Protein AF-A0ABD1KD56-F1 (afdb_monomer_lite)

pLDDT: mean 83.09, std 18.18, range [27.25, 98.19]

Foldseek 3Di:
DDDDPQFDDDPPDDDDDDPDPWHKWKAKAAPVVVVVCVVPNDDWDCDDQQGTFDKIGSDPVVNQVVQDDPPDPHAIKMWIKTFDQAAEEEDQDSVRVNSHPVVVVVGQKYWYDCDPVVNDHTMIGGHDRVRIDTDDIGHPPVPDDPDDPDD

Sequence (151 aa):
MREPSEGTCPQHGTKAESNEGAYTMYHGTSLSAARQILRFGFRPSKLGKLGKGVYLTCNFRKAAFHADVPNRQGQAVILQLRVRIGKAVKTDQLCHPLRMKWHQAGYDSAWIPANPLTLESEEHCIWDPRRITVLSIMIPPFMQPPTEPDK

Structure (mmCIF, N/CA/C/O backbone):
data_AF-A0ABD1KD56-F1
#
_entry.id   AF-A0ABD1KD56-F1
#
loop_
_atom_site.group_PDB
_atom_site.id
_atom_site.type_symbol
_atom_site.label_atom_id
_atom_site.label_alt_id
_atom_site.label_comp_id
_atom_site.label_asym_id
_atom_site.label_entity_id
_atom_site.label_seq_id
_atom_site.pdbx_PDB_ins_code
_atom_site.Cartn_x
_atom_site.Cartn_y
_atom_site.Cartn_z
_atom_site.occupancy
_atom_site.B_iso_or_equiv
_atom_site.auth_seq_id
_atom_site.auth_comp_id
_atom_site.auth_asym_id
_atom_site.auth_atom_id
_atom_site.pdbx_PDB_model_num
ATOM 1 N N . MET A 1 1 ? 0.565 -11.271 25.892 1.00 34.75 1 MET A N 1
ATOM 2 C CA . MET A 1 1 ? -0.037 -11.102 24.551 1.00 34.75 1 MET A CA 1
ATOM 3 C C . MET A 1 1 ? 1.036 -11.394 23.513 1.00 34.75 1 MET A C 1
ATOM 5 O O . MET A 1 1 ? 2.133 -10.879 23.672 1.00 34.75 1 MET A O 1
ATOM 9 N N . ARG A 1 2 ? 0.792 -12.281 22.540 1.00 27.25 2 ARG A N 1
ATOM 10 C CA . ARG A 1 2 ? 1.758 -12.559 21.462 1.00 27.25 2 ARG A CA 1
ATOM 11 C C . ARG A 1 2 ? 1.483 -11.583 20.319 1.00 27.25 2 ARG A C 1
ATOM 13 O O . ARG A 1 2 ? 0.355 -11.547 19.837 1.00 27.25 2 ARG A O 1
ATOM 20 N N . GLU A 1 3 ? 2.492 -10.804 19.934 1.00 37.81 3 GLU A N 1
ATOM 21 C CA . GLU A 1 3 ? 2.504 -10.057 18.671 1.00 37.81 3 GLU A CA 1
ATOM 22 C C . GLU A 1 3 ? 2.068 -10.998 17.529 1.00 37.81 3 GLU A C 1
ATOM 24 O O . GLU A 1 3 ? 2.482 -12.166 17.530 1.00 37.81 3 GLU A O 1
ATOM 29 N N . PRO A 1 4 ? 1.221 -10.557 16.580 1.00 39.88 4 PRO A N 1
ATOM 30 C CA . PRO A 1 4 ? 0.898 -11.373 15.420 1.00 39.88 4 PRO A CA 1
ATOM 31 C C . PRO A 1 4 ? 2.205 -11.703 14.700 1.00 39.88 4 PRO A C 1
ATOM 33 O O . PRO A 1 4 ? 2.940 -10.799 14.311 1.00 39.88 4 PRO A O 1
ATOM 36 N N . SER A 1 5 ? 2.507 -12.996 14.556 1.00 40.50 5 SER A N 1
ATOM 37 C CA . SER A 1 5 ? 3.707 -13.471 13.868 1.00 40.50 5 SER A CA 1
ATOM 38 C C . SER A 1 5 ? 3.807 -12.796 12.503 1.00 40.50 5 SER A C 1
ATOM 40 O O . SER A 1 5 ? 2.916 -12.966 11.666 1.00 40.50 5 SER A O 1
ATOM 42 N N . GLU A 1 6 ? 4.863 -12.008 12.307 1.00 43.00 6 GLU A N 1
ATOM 43 C CA . GLU A 1 6 ? 5.117 -11.275 11.075 1.00 43.00 6 GLU A CA 1
ATOM 44 C C . GLU A 1 6 ? 5.174 -12.264 9.906 1.00 43.00 6 GLU A C 1
ATOM 46 O O . GLU A 1 6 ? 6.141 -13.004 9.733 1.00 43.00 6 GLU A O 1
ATOM 51 N N . GLY A 1 7 ? 4.117 -12.296 9.090 1.00 46.00 7 GLY A N 1
ATOM 52 C CA . GLY A 1 7 ? 4.220 -12.869 7.754 1.00 46.00 7 GLY A CA 1
ATOM 53 C C . GLY A 1 7 ? 5.334 -12.115 7.038 1.00 46.00 7 GLY A C 1
ATOM 54 O O . GLY A 1 7 ? 5.255 -10.895 6.903 1.00 46.00 7 GLY A O 1
ATOM 55 N N . THR A 1 8 ? 6.401 -12.821 6.669 1.00 54.56 8 THR A N 1
ATOM 56 C CA . THR A 1 8 ? 7.651 -12.221 6.202 1.00 54.56 8 THR A CA 1
ATOM 57 C C . THR A 1 8 ? 7.382 -11.333 4.991 1.00 54.56 8 THR A C 1
ATOM 59 O O . THR A 1 8 ? 6.971 -11.818 3.939 1.00 54.56 8 THR A O 1
ATOM 62 N N . CYS A 1 9 ? 7.597 -10.025 5.139 1.00 57.97 9 CYS A N 1
ATOM 63 C CA . CYS A 1 9 ? 7.600 -9.090 4.018 1.00 57.97 9 CYS A CA 1
ATOM 64 C C . CYS A 1 9 ? 8.621 -9.573 2.985 1.00 57.97 9 CYS A C 1
ATOM 66 O O . CYS A 1 9 ? 9.713 -9.999 3.382 1.00 57.97 9 CYS A O 1
ATOM 68 N N . PRO A 1 10 ? 8.332 -9.526 1.679 1.00 60.84 10 PRO A N 1
ATOM 69 C CA . PRO A 1 10 ? 9.286 -10.046 0.730 1.00 60.84 10 PRO A CA 1
ATOM 70 C C . PRO A 1 10 ? 10.524 -9.153 0.679 1.00 60.84 10 PRO A C 1
ATOM 72 O O . PRO A 1 10 ? 10.510 -8.058 0.114 1.00 60.84 10 PRO A O 1
ATOM 75 N N . GLN A 1 11 ? 11.628 -9.665 1.216 1.00 54.41 11 GLN A N 1
ATOM 76 C CA . GLN A 1 11 ? 12.959 -9.175 0.893 1.00 54.41 11 GLN A CA 1
ATOM 77 C C . GLN A 1 11 ? 13.292 -9.694 -0.509 1.00 54.41 11 GLN A C 1
ATOM 79 O O . GLN A 1 11 ? 13.883 -10.757 -0.677 1.00 54.41 11 GLN A O 1
ATOM 84 N N . HIS A 1 12 ? 12.810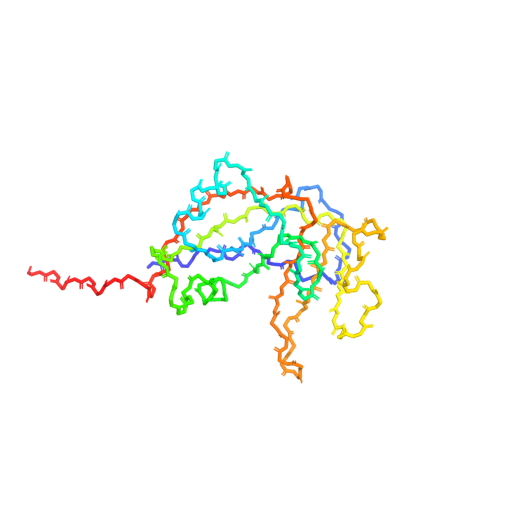 -9.005 -1.545 1.00 50.78 12 HIS A N 1
ATOM 85 C CA . HIS A 1 12 ? 13.035 -9.420 -2.930 1.00 50.78 12 HIS A CA 1
ATOM 86 C C . HIS A 1 12 ? 14.518 -9.280 -3.301 1.00 50.78 12 HIS A C 1
ATOM 88 O O . HIS A 1 12 ? 14.960 -8.217 -3.738 1.00 50.78 12 HIS A O 1
ATOM 94 N N . GLY A 1 13 ? 15.267 -10.370 -3.113 1.00 37.78 13 GLY A N 1
ATOM 95 C CA . GLY A 1 13 ? 16.673 -10.532 -3.494 1.00 37.78 13 GLY A CA 1
ATOM 96 C C . GLY A 1 13 ? 17.055 -11.950 -3.943 1.00 37.78 13 GLY A C 1
ATOM 97 O O . GLY A 1 13 ? 18.151 -12.136 -4.458 1.00 37.78 13 GLY A O 1
ATOM 98 N N . THR A 1 14 ? 16.168 -12.942 -3.835 1.00 32.16 14 THR A N 1
ATOM 99 C CA . THR A 1 14 ? 16.397 -14.308 -4.331 1.00 32.16 14 THR A CA 1
ATOM 100 C C . THR A 1 14 ? 15.186 -14.790 -5.124 1.00 32.16 14 THR A C 1
ATOM 102 O O . THR A 1 14 ? 14.038 -14.650 -4.708 1.00 32.16 14 THR A O 1
ATOM 105 N N . LYS A 1 15 ? 15.450 -15.325 -6.321 1.00 37.72 15 LYS A N 1
ATOM 106 C CA . LYS A 1 15 ? 14.463 -15.991 -7.177 1.00 37.72 15 LYS A CA 1
ATOM 107 C C . LYS A 1 15 ? 13.859 -17.156 -6.382 1.00 37.72 15 LYS A C 1
ATOM 109 O O . LYS A 1 15 ? 14.547 -18.142 -6.143 1.00 37.72 15 LYS A O 1
ATOM 114 N N . ALA A 1 16 ? 12.599 -17.048 -5.989 1.00 34.91 16 ALA A N 1
ATOM 115 C CA . ALA A 1 16 ? 11.819 -18.181 -5.517 1.00 34.91 16 ALA A CA 1
ATOM 116 C C . ALA A 1 16 ? 10.526 -18.216 -6.328 1.00 34.91 16 ALA A C 1
ATOM 118 O O . ALA A 1 16 ? 9.567 -17.498 -6.055 1.00 34.91 16 ALA A O 1
ATOM 119 N N . GLU A 1 17 ? 10.548 -19.025 -7.383 1.00 47.72 17 GLU A N 1
ATOM 120 C CA . GLU A 1 17 ? 9.327 -19.584 -7.935 1.00 47.72 17 GLU A CA 1
ATOM 121 C C . GLU A 1 17 ? 8.800 -20.603 -6.923 1.00 47.72 17 GLU A C 1
ATOM 123 O O . GLU A 1 17 ? 9.366 -21.682 -6.762 1.00 47.72 17 GLU A O 1
ATOM 128 N N . SER A 1 18 ? 7.724 -20.271 -6.222 1.00 40.69 18 SER A N 1
ATOM 129 C CA . SER A 1 18 ? 6.839 -21.283 -5.659 1.00 40.69 18 SER A CA 1
ATOM 130 C C . SER A 1 18 ? 5.410 -20.751 -5.633 1.00 40.69 18 SER A C 1
ATOM 132 O O . SER A 1 18 ? 5.146 -19.574 -5.378 1.00 40.69 18 SER A O 1
ATOM 134 N N . ASN A 1 19 ? 4.484 -21.626 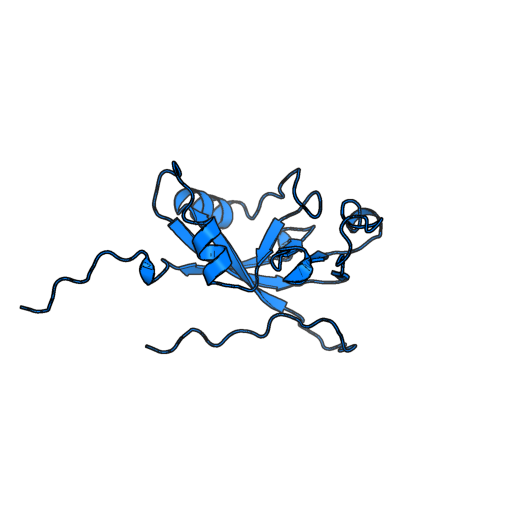-6.013 1.00 49.00 19 ASN A N 1
ATOM 135 C CA . ASN A 1 19 ? 3.056 -21.354 -6.061 1.00 49.00 19 ASN A CA 1
ATOM 136 C C . ASN A 1 19 ? 2.543 -20.813 -4.712 1.00 49.00 19 ASN A C 1
ATOM 138 O O . ASN A 1 19 ? 2.896 -21.333 -3.661 1.00 49.00 19 ASN A O 1
ATOM 142 N N . GLU A 1 20 ? 1.661 -19.808 -4.801 1.00 55.00 20 GLU A N 1
ATOM 143 C CA . GLU A 1 20 ? 0.928 -19.118 -3.717 1.00 55.00 20 GLU A CA 1
ATOM 144 C C . GLU A 1 20 ? 1.634 -17.947 -2.991 1.00 55.00 20 GLU A C 1
ATOM 146 O O . GLU A 1 20 ? 1.371 -17.678 -1.822 1.00 55.00 20 GLU A O 1
ATOM 151 N N . GLY A 1 21 ? 2.448 -17.166 -3.719 1.00 65.12 21 GLY A N 1
ATOM 152 C CA . GLY A 1 21 ? 3.144 -15.943 -3.266 1.00 65.12 21 GLY A CA 1
ATOM 153 C C . GLY A 1 21 ? 2.248 -14.771 -2.826 1.00 65.12 21 GLY A C 1
ATOM 154 O O . GLY A 1 21 ? 2.161 -13.734 -3.499 1.00 65.12 21 GLY A O 1
ATOM 155 N N . ALA A 1 22 ? 1.567 -14.939 -1.694 1.00 81.94 22 ALA A N 1
ATOM 156 C CA . ALA A 1 22 ? 0.782 -13.912 -1.036 1.00 81.94 22 ALA A CA 1
ATOM 157 C C . ALA A 1 22 ? 1.416 -13.489 0.296 1.00 81.94 22 ALA A C 1
ATOM 159 O O . ALA A 1 22 ? 1.788 -14.325 1.112 1.00 81.94 22 ALA A O 1
ATOM 160 N N . TYR A 1 23 ? 1.495 -12.181 0.525 1.00 89.19 23 TYR A N 1
ATOM 161 C CA . TYR A 1 23 ? 2.179 -11.584 1.671 1.00 89.19 23 TYR A CA 1
ATOM 162 C C . TYR A 1 23 ? 1.195 -10.913 2.617 1.00 89.19 23 TYR A C 1
ATOM 164 O O . TYR A 1 23 ? 0.174 -10.376 2.174 1.00 89.19 23 TYR A O 1
ATOM 172 N N . THR A 1 24 ? 1.528 -10.909 3.906 1.00 93.38 24 THR A N 1
ATOM 173 C CA . THR A 1 24 ? 0.816 -10.098 4.892 1.00 93.38 24 THR A CA 1
ATOM 174 C C . THR A 1 24 ? 1.284 -8.653 4.780 1.00 93.38 24 THR A C 1
ATOM 176 O O . THR A 1 24 ? 2.469 -8.367 4.921 1.00 93.38 24 THR A O 1
ATOM 179 N N . MET A 1 25 ? 0.352 -7.739 4.526 1.00 95.62 25 MET A N 1
ATOM 180 C CA . MET A 1 25 ? 0.604 -6.295 4.515 1.00 95.62 25 MET A CA 1
ATOM 181 C C . MET A 1 25 ? -0.504 -5.563 5.270 1.00 95.62 25 MET A C 1
ATOM 183 O O . MET A 1 25 ? -1.536 -6.146 5.612 1.00 95.62 25 MET A O 1
ATOM 187 N N . TYR A 1 26 ? -0.304 -4.270 5.498 1.00 96.19 26 TYR A N 1
ATOM 188 C CA . TYR A 1 26 ? -1.184 -3.434 6.295 1.00 96.19 26 TYR A CA 1
ATOM 189 C C . TYR A 1 26 ? -1.584 -2.155 5.561 1.00 96.19 26 TYR A C 1
ATOM 191 O O . TYR A 1 26 ? -0.810 -1.582 4.789 1.00 96.19 26 TYR A O 1
ATOM 199 N N . HIS A 1 27 ? -2.802 -1.690 5.839 1.00 97.00 27 HIS A N 1
ATOM 200 C CA . HIS A 1 27 ? -3.305 -0.397 5.381 1.00 97.00 27 HIS A CA 1
ATOM 201 C C . HIS A 1 27 ? -4.027 0.322 6.522 1.00 97.00 27 HIS A C 1
ATOM 203 O O . HIS A 1 27 ? -5.045 -0.161 7.020 1.00 97.00 27 HIS A O 1
ATOM 209 N N . GLY A 1 28 ? -3.497 1.470 6.938 1.00 95.38 28 GLY A N 1
ATOM 210 C CA . GLY A 1 28 ? -4.109 2.320 7.957 1.00 95.38 28 GLY A CA 1
ATOM 211 C C . GLY A 1 28 ? -5.170 3.241 7.376 1.00 95.38 28 GLY A C 1
ATOM 212 O O . GLY A 1 28 ? -4.924 3.916 6.378 1.00 95.38 28 GLY A O 1
ATOM 213 N N . THR A 1 29 ? -6.350 3.284 7.990 1.00 95.25 29 THR A N 1
ATOM 214 C CA . THR A 1 29 ? -7.476 4.097 7.512 1.00 95.25 29 THR A CA 1
ATOM 215 C C . THR A 1 29 ? -8.489 4.382 8.632 1.00 95.25 29 THR A C 1
ATOM 217 O O . THR A 1 29 ? -8.259 4.025 9.784 1.00 95.25 29 THR A O 1
ATOM 220 N N . SER A 1 30 ? -9.609 5.046 8.332 1.00 94.38 30 SER A N 1
ATOM 221 C CA . SER A 1 30 ? -10.725 5.188 9.284 1.00 94.38 30 SER A CA 1
ATOM 222 C C . SER A 1 30 ? -11.670 3.986 9.225 1.00 94.38 30 SER A C 1
ATOM 224 O O . SER A 1 30 ? -11.819 3.352 8.180 1.00 94.38 30 SER A O 1
ATOM 226 N N . LEU A 1 31 ? -12.396 3.705 10.308 1.00 93.94 31 LEU A N 1
ATOM 227 C CA . LEU A 1 31 ? -13.386 2.623 10.348 1.00 93.94 31 LEU A CA 1
ATOM 228 C C . LEU A 1 31 ? -14.474 2.777 9.267 1.00 93.94 31 LEU A C 1
ATOM 230 O O . LEU A 1 31 ? -14.917 1.792 8.679 1.00 93.94 31 LEU A O 1
ATOM 234 N N . SER A 1 32 ? -14.881 4.014 8.962 1.00 94.50 32 SER A N 1
ATOM 235 C CA . SER A 1 32 ? -15.815 4.301 7.863 1.00 94.50 32 SER A CA 1
ATOM 236 C C . SER A 1 32 ? -15.239 3.886 6.504 1.00 94.50 32 SER A C 1
ATOM 238 O O . SER A 1 32 ? -15.903 3.196 5.727 1.00 94.50 32 SER A O 1
ATOM 240 N N . ALA A 1 33 ? -13.982 4.241 6.229 1.00 95.25 33 ALA A N 1
ATOM 241 C CA . ALA A 1 33 ? -13.308 3.861 4.993 1.00 95.25 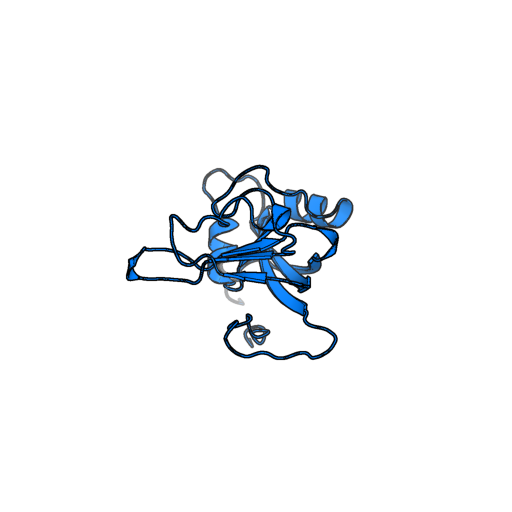33 ALA A CA 1
ATOM 242 C C . ALA A 1 33 ? -13.042 2.347 4.923 1.00 95.25 33 ALA A C 1
ATOM 244 O O . ALA A 1 33 ? -13.256 1.744 3.874 1.00 95.25 33 ALA A O 1
ATOM 245 N N . ALA A 1 34 ? -12.677 1.708 6.038 1.00 96.69 34 ALA A N 1
ATOM 246 C CA . ALA A 1 34 ? -12.541 0.254 6.134 1.00 96.69 34 ALA A CA 1
ATOM 247 C C . ALA A 1 34 ? -13.839 -0.472 5.743 1.00 96.69 34 ALA A C 1
ATOM 249 O O . ALA A 1 34 ? -13.806 -1.413 4.951 1.00 96.69 34 ALA A O 1
ATOM 250 N N . ARG A 1 35 ? -14.998 0.004 6.218 1.00 96.56 35 ARG A N 1
ATOM 251 C CA . ARG A 1 35 ? -16.312 -0.540 5.825 1.00 96.56 35 ARG A CA 1
ATOM 252 C C . ARG A 1 35 ? -16.591 -0.367 4.332 1.00 96.56 35 ARG A C 1
ATOM 254 O O . ARG A 1 35 ? -17.125 -1.278 3.704 1.00 96.56 35 ARG A O 1
ATOM 261 N N . GLN A 1 36 ? -16.211 0.770 3.747 1.00 97.56 36 GLN A N 1
ATOM 262 C CA . GLN A 1 36 ? -16.330 0.977 2.300 1.00 97.56 36 GLN A CA 1
ATOM 263 C C . GLN A 1 36 ? -15.422 0.025 1.512 1.00 97.56 36 GLN A C 1
ATOM 265 O O . GLN A 1 36 ? -15.874 -0.550 0.525 1.00 97.56 36 GLN A O 1
ATOM 270 N N . ILE A 1 37 ? -14.185 -0.192 1.968 1.00 97.94 37 ILE A N 1
ATOM 271 C CA . ILE A 1 37 ? -13.239 -1.133 1.349 1.00 97.94 37 ILE A CA 1
ATOM 272 C C . ILE A 1 37 ? -13.769 -2.568 1.422 1.00 97.94 37 ILE A C 1
ATOM 274 O O . ILE A 1 37 ? -13.697 -3.287 0.431 1.00 97.94 37 ILE A O 1
ATOM 278 N N . LEU A 1 38 ? -14.346 -2.984 2.552 1.00 97.19 38 LEU A N 1
ATOM 279 C CA . LEU A 1 38 ? -14.963 -4.309 2.669 1.00 97.19 38 LEU A CA 1
ATOM 280 C C . LEU A 1 38 ? -16.140 -4.492 1.703 1.00 97.19 38 LEU A C 1
ATOM 282 O O . LEU A 1 38 ? -16.299 -5.565 1.130 1.00 97.19 38 LEU A O 1
ATOM 286 N N . ARG A 1 39 ? -16.959 -3.451 1.512 1.00 97.50 39 ARG A N 1
ATOM 287 C CA . ARG A 1 39 ? -18.164 -3.529 0.674 1.00 97.50 39 ARG A CA 1
ATOM 288 C C . ARG A 1 39 ? -17.873 -3.416 -0.823 1.00 97.50 39 ARG A C 1
ATOM 290 O O . ARG A 1 39 ? -18.551 -4.057 -1.618 1.00 97.50 39 ARG A O 1
ATOM 297 N N . PHE A 1 40 ? -16.918 -2.575 -1.209 1.00 97.50 40 PHE A N 1
ATOM 298 C CA . PHE A 1 40 ? -16.700 -2.185 -2.608 1.00 97.50 40 PHE A CA 1
ATOM 299 C C . PHE A 1 40 ? -15.297 -2.513 -3.131 1.00 97.50 40 PHE A C 1
ATOM 301 O O . PHE A 1 40 ? -15.004 -2.266 -4.300 1.00 97.50 40 PHE A O 1
ATOM 308 N N . GLY A 1 41 ? -14.427 -3.063 -2.284 1.00 97.50 41 GLY A N 1
ATOM 309 C CA . GLY A 1 41 ? -13.013 -3.254 -2.581 1.00 97.50 41 GLY A CA 1
ATOM 310 C C . GLY A 1 41 ? -12.198 -1.964 -2.464 1.00 97.50 41 GLY A C 1
ATOM 311 O O . GLY A 1 41 ? -12.713 -0.861 -2.256 1.00 97.50 41 GLY A O 1
ATOM 312 N N . PHE A 1 42 ? -10.879 -2.099 -2.610 1.00 98.19 42 PHE A N 1
ATOM 313 C CA . PHE A 1 42 ? -9.990 -0.944 -2.671 1.00 98.19 42 PHE A CA 1
ATOM 314 C C . PHE A 1 42 ? -10.205 -0.145 -3.959 1.00 98.19 42 PHE A C 1
ATOM 316 O O . PHE A 1 42 ? -10.330 -0.701 -5.051 1.00 98.19 42 PHE A O 1
ATOM 323 N N . ARG A 1 43 ? -10.154 1.183 -3.839 1.00 96.94 43 ARG A N 1
ATOM 324 C CA . ARG A 1 43 ? -10.108 2.104 -4.980 1.00 96.94 43 ARG A CA 1
ATOM 325 C C . ARG A 1 43 ? -8.671 2.610 -5.132 1.00 96.94 43 ARG A C 1
ATOM 327 O O . ARG A 1 43 ? -8.159 3.192 -4.177 1.00 96.94 43 ARG A O 1
ATOM 334 N N . PRO A 1 44 ? -8.012 2.409 -6.288 1.00 96.00 44 PRO A N 1
ATOM 335 C CA . PRO A 1 44 ? -6.662 2.914 -6.506 1.00 96.00 44 PRO A CA 1
ATOM 336 C C . PRO A 1 44 ? -6.596 4.434 -6.345 1.00 96.00 44 PRO A C 1
ATOM 338 O O . PRO A 1 44 ? -7.423 5.158 -6.911 1.00 96.00 44 PRO A O 1
ATOM 341 N N . SER A 1 45 ? -5.584 4.916 -5.627 1.00 94.75 45 SER A N 1
ATOM 342 C CA . SER A 1 45 ? -5.240 6.336 -5.623 1.00 94.75 45 SER A CA 1
ATOM 343 C C . SER A 1 45 ? -4.816 6.764 -7.026 1.00 94.75 45 SER A C 1
ATOM 345 O O . SER A 1 45 ? -4.167 5.998 -7.735 1.00 94.75 45 SER A O 1
ATOM 347 N N . LYS A 1 46 ? -5.152 7.993 -7.432 1.00 92.81 46 LYS A N 1
ATOM 348 C CA . LYS A 1 46 ? -4.718 8.566 -8.720 1.00 92.81 46 LYS A CA 1
ATOM 349 C C . LYS A 1 46 ? -3.248 9.005 -8.705 1.0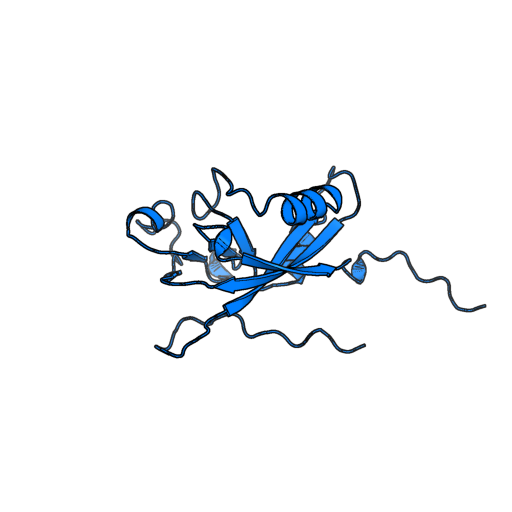0 92.81 46 LYS A C 1
ATOM 351 O O . LYS A 1 46 ? -2.654 9.117 -9.771 1.00 92.81 46 LYS A O 1
ATOM 356 N N . LEU A 1 47 ? -2.698 9.274 -7.519 1.00 89.38 47 LEU A N 1
ATOM 357 C CA . LEU A 1 47 ? -1.366 9.839 -7.292 1.00 89.38 47 LEU A CA 1
ATOM 358 C C . LEU A 1 47 ? -0.669 9.141 -6.114 1.00 89.38 47 LEU A C 1
ATOM 360 O O . LEU A 1 47 ? -1.317 8.493 -5.292 1.00 89.38 47 LEU A O 1
ATOM 364 N N . GLY A 1 48 ? 0.640 9.342 -6.007 1.00 89.62 48 GLY A N 1
ATOM 365 C CA . GLY A 1 48 ? 1.470 8.878 -4.897 1.00 89.62 48 GLY A CA 1
ATOM 366 C C . GLY A 1 48 ? 2.919 8.699 -5.342 1.00 89.62 48 GLY A C 1
ATOM 367 O O . GLY A 1 48 ? 3.240 8.915 -6.511 1.00 89.62 48 GLY A O 1
ATOM 368 N N . LYS A 1 49 ? 3.806 8.285 -4.429 1.00 90.38 49 LYS A N 1
ATOM 369 C CA . LYS A 1 49 ? 5.256 8.149 -4.692 1.00 90.38 49 LYS A CA 1
ATOM 370 C C . LYS A 1 49 ? 5.614 7.155 -5.801 1.00 90.38 49 LYS A C 1
ATOM 372 O O . LYS A 1 49 ? 6.729 7.187 -6.312 1.00 90.38 49 LYS A O 1
ATOM 377 N N . LEU A 1 50 ? 4.671 6.270 -6.105 1.00 93.31 50 LEU A N 1
ATOM 378 C CA . LEU A 1 50 ? 4.752 5.163 -7.055 1.00 93.31 50 LEU A CA 1
ATOM 379 C C . LEU A 1 50 ? 3.662 5.261 -8.140 1.00 93.31 50 LEU A C 1
ATOM 381 O O . LEU A 1 50 ? 3.376 4.290 -8.827 1.00 93.31 50 LEU A O 1
ATOM 385 N N . GLY A 1 51 ? 2.990 6.402 -8.280 1.00 93.69 51 GLY A N 1
ATOM 386 C CA . GLY A 1 51 ? 1.915 6.577 -9.256 1.00 93.69 51 GLY A CA 1
ATOM 387 C C . GLY A 1 51 ? 0.579 5.988 -8.816 1.00 93.69 51 GLY A C 1
ATOM 388 O O . GLY A 1 51 ? 0.228 5.991 -7.641 1.00 93.69 51 GLY A O 1
ATOM 389 N N . LYS A 1 52 ? -0.231 5.564 -9.785 1.00 95.38 52 LYS A N 1
ATOM 390 C CA . LYS A 1 52 ? -1.592 5.087 -9.524 1.00 95.38 52 LYS A CA 1
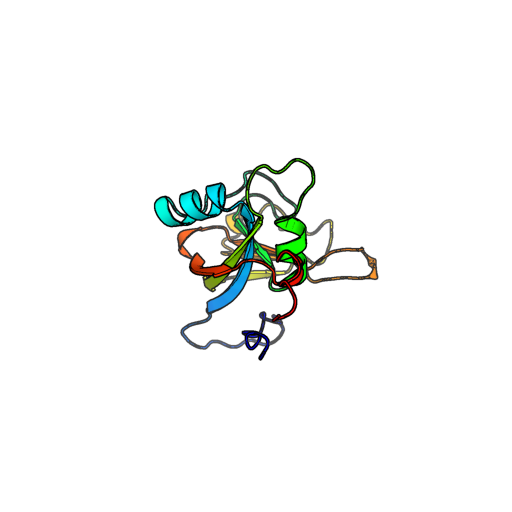ATOM 391 C C . LYS A 1 52 ? -1.567 3.665 -8.958 1.00 95.38 52 LYS A C 1
ATOM 393 O O . LYS A 1 52 ? -0.953 2.782 -9.549 1.00 95.38 52 LYS A O 1
ATOM 398 N N . GLY A 1 53 ? -2.302 3.434 -7.872 1.00 97.25 53 GLY A N 1
ATOM 399 C CA . GLY A 1 53 ? -2.432 2.109 -7.262 1.00 97.25 53 GLY A CA 1
ATOM 400 C C . GLY A 1 53 ? -2.940 2.146 -5.823 1.00 97.25 53 GLY A C 1
ATOM 401 O O . GLY A 1 53 ? -3.370 3.188 -5.319 1.00 97.25 53 GLY A O 1
ATOM 402 N N . VAL A 1 54 ? -2.938 0.984 -5.175 1.00 97.81 54 VAL A N 1
ATOM 403 C CA . VAL A 1 54 ? -3.287 0.822 -3.759 1.00 97.81 54 VAL A CA 1
ATOM 404 C C . VAL A 1 54 ? -2.007 0.741 -2.935 1.00 97.81 54 VAL A C 1
ATOM 406 O O . VAL A 1 54 ? -1.156 -0.106 -3.200 1.00 97.81 54 VAL A O 1
ATOM 409 N N . TYR A 1 55 ? -1.901 1.619 -1.940 1.00 97.00 55 TYR A N 1
ATOM 410 C CA . TYR A 1 55 ? -0.707 1.811 -1.123 1.00 97.00 55 TYR A CA 1
ATOM 411 C C . TYR A 1 55 ? -0.764 1.019 0.175 1.00 97.00 55 TYR A C 1
ATOM 413 O O . TYR A 1 55 ? -1.682 1.207 0.983 1.00 97.00 55 TYR A O 1
ATOM 421 N N . LEU A 1 56 ? 0.227 0.153 0.360 1.00 96.81 56 LEU A N 1
ATOM 422 C CA . LEU A 1 56 ? 0.334 -0.789 1.466 1.00 96.81 56 LEU A CA 1
ATOM 423 C C . LEU A 1 56 ? 1.735 -0.710 2.081 1.00 96.81 56 LEU A C 1
ATOM 425 O O . LEU A 1 56 ? 2.682 -0.253 1.443 1.00 96.81 56 LEU A O 1
ATOM 429 N N . THR A 1 57 ? 1.875 -1.188 3.311 1.00 95.25 57 THR A N 1
ATOM 430 C CA . THR A 1 57 ? 3.177 -1.339 3.972 1.00 95.25 57 THR A CA 1
ATOM 431 C C . THR A 1 57 ? 3.234 -2.667 4.707 1.00 95.25 57 THR A C 1
ATOM 433 O O . THR A 1 57 ? 2.215 -3.159 5.195 1.00 95.25 57 THR A O 1
ATOM 436 N N . CYS A 1 58 ? 4.421 -3.245 4.822 1.00 92.19 58 CYS A N 1
ATOM 437 C CA . CYS A 1 58 ? 4.654 -4.377 5.710 1.00 92.19 58 CYS A CA 1
ATOM 438 C C . CYS A 1 58 ? 4.792 -3.951 7.181 1.00 92.19 58 CYS A C 1
ATOM 440 O O . CYS A 1 58 ? 4.697 -4.783 8.078 1.00 92.19 58 CYS A O 1
ATOM 442 N N . ASN A 1 59 ? 5.006 -2.661 7.453 1.00 91.25 59 ASN A N 1
ATOM 443 C CA . ASN A 1 59 ? 5.230 -2.148 8.797 1.00 91.25 59 ASN A CA 1
ATOM 444 C C . ASN A 1 59 ? 3.904 -1.741 9.464 1.00 91.25 59 ASN A C 1
ATOM 446 O O . ASN A 1 59 ? 3.301 -0.717 9.133 1.00 91.25 59 ASN A O 1
ATOM 450 N N . PHE A 1 60 ? 3.478 -2.519 10.462 1.00 90.50 60 PHE A N 1
ATOM 451 C CA . PHE A 1 60 ? 2.251 -2.261 11.222 1.00 90.50 60 PHE A CA 1
ATOM 452 C C . PHE A 1 60 ? 2.236 -0.872 11.881 1.00 90.50 60 PHE A C 1
ATOM 454 O O . PHE A 1 60 ? 1.228 -0.169 11.823 1.00 90.50 60 PHE A O 1
ATOM 461 N N . ARG A 1 61 ? 3.357 -0.433 12.471 1.00 90.0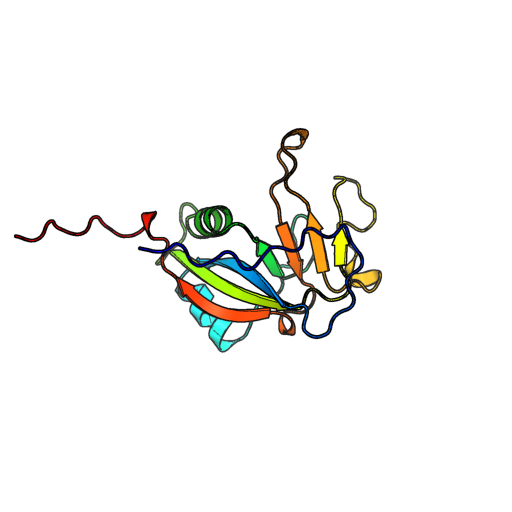0 61 ARG A N 1
ATOM 462 C CA . ARG A 1 61 ? 3.456 0.891 13.113 1.00 90.00 61 ARG A CA 1
ATOM 463 C C . ARG A 1 61 ? 3.329 2.019 12.091 1.00 90.00 61 ARG A C 1
ATOM 465 O O . ARG A 1 61 ? 2.665 3.013 12.370 1.00 90.00 61 ARG A O 1
ATOM 472 N N . LYS A 1 62 ? 3.894 1.848 10.891 1.00 90.44 62 LYS A N 1
ATOM 473 C CA . LYS A 1 62 ? 3.708 2.792 9.778 1.00 90.44 62 LYS A CA 1
ATOM 474 C C . LYS A 1 62 ? 2.241 2.845 9.346 1.00 90.44 62 LYS A C 1
ATOM 476 O O . LYS A 1 62 ? 1.704 3.934 9.159 1.00 90.44 62 LYS A O 1
ATOM 481 N N . ALA A 1 63 ? 1.572 1.696 9.232 1.00 93.62 63 ALA A N 1
ATOM 482 C CA . ALA A 1 63 ? 0.138 1.668 8.954 1.00 93.62 63 ALA A CA 1
ATOM 483 C C . ALA A 1 63 ? -0.660 2.396 10.049 1.00 93.62 63 ALA A C 1
ATOM 485 O O . ALA A 1 63 ? -1.525 3.202 9.723 1.00 93.62 63 ALA A O 1
ATOM 486 N N . ALA A 1 64 ? -0.333 2.196 11.327 1.00 91.69 64 ALA A N 1
ATOM 487 C CA . ALA A 1 64 ? -0.973 2.909 12.431 1.00 91.69 64 ALA A CA 1
ATOM 488 C C . ALA A 1 64 ? -0.795 4.430 12.333 1.00 91.69 64 ALA A C 1
ATOM 490 O O . ALA A 1 64 ? -1.772 5.165 12.431 1.00 91.69 64 ALA A O 1
ATOM 491 N N . PHE A 1 65 ? 0.427 4.893 12.056 1.00 89.88 65 PHE A N 1
ATOM 492 C CA . PHE A 1 65 ? 0.717 6.313 11.848 1.00 89.88 65 PHE A CA 1
ATOM 493 C C . PHE A 1 65 ? -0.114 6.908 10.700 1.00 89.88 65 PHE A C 1
ATOM 495 O O . PHE A 1 65 ? -0.645 8.007 10.809 1.00 89.88 65 PHE A O 1
ATOM 502 N N . HIS A 1 66 ? -0.300 6.164 9.604 1.00 88.12 66 HIS A N 1
ATOM 503 C CA . HIS A 1 66 ? -1.179 6.595 8.514 1.00 88.12 66 HIS A CA 1
ATOM 504 C C . HIS A 1 66 ? -2.670 6.544 8.859 1.00 88.12 66 HIS A C 1
ATOM 506 O O . HIS A 1 66 ? -3.453 7.243 8.210 1.00 88.12 66 HIS A O 1
ATOM 512 N N . ALA A 1 67 ? -3.084 5.713 9.819 1.00 89.31 67 ALA A N 1
ATOM 513 C CA . ALA A 1 67 ? -4.463 5.644 10.292 1.00 89.31 67 ALA A CA 1
ATOM 514 C C . ALA A 1 67 ? -4.819 6.867 11.155 1.00 89.31 67 ALA A C 1
ATOM 516 O O . ALA A 1 67 ? -5.916 7.409 10.995 1.00 89.31 67 ALA A O 1
ATOM 517 N N . ASP A 1 68 ? -3.879 7.329 11.978 1.00 85.00 68 ASP A N 1
ATOM 518 C CA . ASP A 1 68 ? -4.032 8.409 12.958 1.00 85.00 68 ASP A CA 1
ATOM 519 C C . ASP A 1 68 ? -3.420 9.726 12.469 1.00 85.00 68 ASP A C 1
ATOM 521 O O . ASP A 1 68 ? -2.374 10.187 12.918 1.00 85.00 68 ASP A O 1
ATOM 525 N N . VAL A 1 69 ? -4.074 10.313 11.464 1.00 81.25 69 VAL A N 1
ATOM 526 C CA . VAL A 1 69 ? -3.697 11.630 10.937 1.00 81.25 69 VAL A CA 1
ATOM 527 C C . VAL A 1 69 ? -4.567 12.723 11.565 1.00 81.25 69 VAL A C 1
ATOM 529 O O . VAL A 1 69 ? -5.778 12.516 11.715 1.00 81.25 69 VAL A O 1
ATOM 532 N N . PRO A 1 70 ? -4.002 13.910 11.868 1.00 76.75 70 PRO A N 1
ATOM 533 C CA . PRO A 1 70 ? -4.764 15.029 12.409 1.00 76.75 70 PRO A CA 1
ATOM 534 C C . PRO A 1 70 ? -5.993 15.355 11.553 1.00 76.75 70 PRO A C 1
ATOM 536 O O . PRO A 1 70 ? -5.936 15.314 10.322 1.00 76.75 70 PRO A O 1
ATOM 539 N N . ASN A 1 71 ? -7.102 15.709 12.206 1.00 76.62 71 ASN A N 1
ATOM 540 C CA . ASN A 1 71 ? -8.387 16.062 11.583 1.00 76.62 71 ASN A CA 1
ATOM 541 C C . ASN A 1 71 ? -9.130 14.916 10.873 1.00 76.62 71 ASN A C 1
ATOM 543 O O . ASN A 1 71 ? -10.161 15.155 10.236 1.00 76.62 71 ASN A O 1
ATOM 547 N N . ARG A 1 72 ? -8.669 13.663 10.981 1.00 80.56 72 ARG A N 1
ATOM 548 C CA . ARG A 1 72 ? -9.459 12.521 10.514 1.00 80.56 72 ARG A CA 1
ATOM 549 C C . ARG A 1 72 ? -10.607 12.248 11.480 1.00 80.56 72 ARG A C 1
ATOM 551 O O . ARG A 1 72 ? -10.402 11.984 12.656 1.00 80.56 72 ARG A O 1
ATOM 558 N N . GLN A 1 73 ? -11.827 12.274 10.955 1.00 78.88 73 GLN A N 1
ATOM 559 C CA . GLN A 1 73 ? -13.017 11.918 11.719 1.00 78.88 73 GLN A CA 1
ATOM 560 C C . GLN A 1 73 ? -13.199 10.394 11.780 1.00 78.88 73 GLN A C 1
ATOM 562 O O . GLN A 1 73 ? -13.057 9.690 10.774 1.00 78.88 73 GLN A O 1
ATOM 567 N N . GLY A 1 74 ? -13.586 9.904 12.959 1.00 84.00 74 GLY A N 1
ATOM 568 C CA . GLY A 1 74 ? -13.876 8.496 13.224 1.00 84.00 74 GLY A CA 1
ATOM 569 C C . GLY A 1 74 ? -12.677 7.692 13.733 1.00 84.00 74 GLY A C 1
ATOM 570 O O . GLY A 1 74 ? -11.543 8.154 13.734 1.00 84.00 74 GLY A O 1
ATOM 571 N N . GLN A 1 75 ? -12.947 6.462 14.173 1.00 90.25 75 GLN A N 1
ATOM 572 C CA . GLN A 1 75 ? -11.946 5.576 14.768 1.00 90.25 75 GLN A CA 1
ATOM 573 C C . GLN A 1 75 ? -10.875 5.159 13.748 1.00 90.25 75 GLN A C 1
ATOM 575 O O . GLN A 1 75 ? -11.210 4.650 12.673 1.00 90.25 75 GLN A O 1
ATOM 580 N N . ALA A 1 76 ? -9.602 5.350 14.095 1.00 93.00 76 ALA A N 1
ATOM 581 C CA . ALA A 1 76 ? -8.465 4.847 13.333 1.00 93.00 76 ALA A CA 1
ATOM 582 C C . ALA A 1 76 ? -8.376 3.317 13.446 1.00 93.00 76 ALA A C 1
ATOM 584 O O . ALA A 1 76 ? -8.472 2.749 14.535 1.00 93.00 76 ALA A O 1
ATOM 585 N N . VAL A 1 77 ? -8.206 2.646 12.308 1.00 95.44 77 VAL A N 1
ATOM 586 C CA . VAL A 1 77 ? -8.084 1.187 12.221 1.00 95.44 77 VAL A CA 1
ATOM 587 C C . VAL A 1 77 ? -7.010 0.789 11.215 1.00 95.44 77 VAL A C 1
ATOM 589 O O . VAL A 1 77 ? -6.669 1.543 10.300 1.00 95.44 77 VAL A O 1
ATOM 592 N N . ILE A 1 78 ? -6.500 -0.429 11.356 1.00 96.81 78 ILE A N 1
ATOM 593 C CA . ILE A 1 78 ? -5.561 -1.047 10.422 1.00 96.81 78 ILE A CA 1
ATOM 594 C C . ILE A 1 78 ? -6.234 -2.259 9.789 1.00 96.81 78 ILE A C 1
ATOM 596 O O . ILE A 1 78 ? -6.774 -3.116 10.484 1.00 96.81 78 ILE A O 1
ATOM 600 N N . LEU A 1 79 ? -6.178 -2.347 8.466 1.00 97.69 79 LEU A N 1
ATOM 601 C CA . LEU A 1 79 ? -6.548 -3.552 7.734 1.00 97.69 79 LEU A CA 1
ATOM 602 C C . LEU A 1 79 ? -5.340 -4.483 7.651 1.00 97.69 79 LEU A C 1
ATOM 604 O O . LEU A 1 79 ? -4.297 -4.058 7.154 1.00 97.69 79 LEU A O 1
ATOM 608 N N . GLN A 1 80 ? -5.483 -5.737 8.085 1.00 96.62 80 GLN A N 1
ATOM 609 C CA . GLN A 1 80 ? -4.540 -6.807 7.745 1.00 96.62 80 GLN A CA 1
ATOM 610 C C . GLN A 1 80 ? -4.940 -7.403 6.401 1.00 96.62 80 GLN A C 1
ATOM 612 O O . GLN A 1 80 ? -6.113 -7.717 6.178 1.00 96.62 80 GLN A O 1
ATOM 617 N N . LEU A 1 81 ? -3.976 -7.570 5.505 1.00 97.38 81 LEU A N 1
ATOM 618 C CA . LEU A 1 81 ? -4.228 -7.911 4.113 1.00 97.38 81 LEU A CA 1
ATOM 619 C C . LEU A 1 81 ? -3.407 -9.122 3.692 1.00 97.38 81 LEU A C 1
ATOM 621 O O . LEU A 1 81 ? -2.232 -9.210 4.032 1.00 97.38 81 LEU A O 1
ATOM 625 N N . ARG A 1 82 ? -3.997 -9.993 2.871 1.00 95.38 82 ARG A N 1
ATOM 626 C CA . ARG A 1 82 ? -3.272 -10.971 2.053 1.00 95.38 82 ARG A CA 1
ATOM 627 C C . ARG A 1 82 ? -3.101 -10.404 0.647 1.00 95.38 82 ARG A C 1
ATOM 629 O O . ARG A 1 82 ? -4.098 -10.118 -0.020 1.00 95.38 82 ARG A O 1
ATOM 636 N N . VAL A 1 83 ? -1.860 -10.253 0.189 1.00 95.62 83 VAL A N 1
ATOM 637 C CA . VAL A 1 83 ? -1.532 -9.516 -1.043 1.00 95.62 83 VAL A CA 1
ATOM 638 C C . VAL A 1 83 ? -0.740 -10.375 -2.018 1.00 95.62 83 VAL A C 1
ATOM 640 O O . VAL A 1 83 ? 0.375 -10.785 -1.717 1.00 95.62 83 VAL A O 1
ATOM 643 N N . ARG A 1 84 ? -1.280 -10.592 -3.220 1.00 94.38 84 ARG A N 1
ATOM 644 C CA . ARG A 1 84 ? -0.586 -11.274 -4.327 1.00 94.38 84 ARG A CA 1
ATOM 645 C C . ARG A 1 84 ? 0.215 -10.280 -5.166 1.00 94.38 84 ARG A C 1
ATOM 647 O O . ARG A 1 84 ? -0.335 -9.643 -6.067 1.00 94.38 84 ARG A O 1
ATOM 654 N N . ILE A 1 85 ? 1.513 -10.183 -4.905 1.00 91.38 85 ILE A N 1
ATOM 655 C CA . ILE A 1 85 ? 2.396 -9.155 -5.488 1.00 91.38 85 ILE A CA 1
ATOM 656 C C . ILE A 1 85 ? 2.598 -9.261 -7.007 1.00 91.38 85 ILE A C 1
ATOM 658 O O . ILE A 1 85 ? 2.820 -8.238 -7.652 1.00 91.38 85 ILE A O 1
ATOM 662 N N . GLY A 1 86 ? 2.500 -10.466 -7.580 1.00 92.00 86 GLY A N 1
ATOM 663 C CA . GLY A 1 86 ? 2.781 -10.706 -8.997 1.00 92.00 86 GLY A CA 1
ATOM 664 C C . GLY A 1 86 ? 4.186 -10.265 -9.421 1.00 92.00 86 GLY A C 1
ATOM 665 O O . GLY A 1 86 ? 5.140 -10.356 -8.648 1.00 92.00 86 GLY A O 1
ATOM 666 N N . LYS A 1 87 ? 4.313 -9.778 -10.658 1.00 93.00 87 LYS A N 1
ATOM 667 C CA . LYS A 1 87 ? 5.573 -9.238 -11.183 1.00 93.00 87 LYS A CA 1
ATOM 668 C C . LYS A 1 87 ? 5.867 -7.881 -10.533 1.00 93.00 87 LYS A C 1
ATOM 670 O O . LYS A 1 87 ? 5.198 -6.896 -10.840 1.00 93.00 87 LYS A O 1
ATOM 675 N N . ALA A 1 88 ? 6.874 -7.824 -9.665 1.00 91.31 88 ALA A N 1
ATOM 676 C CA . ALA A 1 88 ? 7.227 -6.624 -8.907 1.00 91.31 88 ALA A CA 1
ATOM 677 C C . ALA A 1 88 ? 8.459 -5.898 -9.474 1.00 91.31 88 ALA A C 1
ATOM 679 O O . ALA A 1 88 ? 9.391 -6.537 -9.967 1.00 91.31 88 ALA A O 1
ATOM 680 N N . VAL A 1 89 ? 8.490 -4.567 -9.361 1.00 91.12 89 VAL A N 1
ATOM 681 C CA . VAL A 1 89 ? 9.696 -3.754 -9.599 1.00 91.12 89 VAL A CA 1
ATOM 682 C C . VAL A 1 89 ? 10.101 -2.995 -8.341 1.00 91.12 89 VAL A C 1
ATOM 684 O O . VAL A 1 89 ? 9.274 -2.379 -7.671 1.00 91.12 89 VAL A O 1
ATOM 687 N N . LYS A 1 90 ? 11.395 -3.031 -8.024 1.00 91.19 90 LYS A N 1
ATOM 688 C CA . LYS A 1 90 ? 11.998 -2.202 -6.979 1.00 91.19 90 LYS A CA 1
ATOM 689 C C . LYS A 1 90 ? 12.344 -0.833 -7.559 1.00 91.19 90 LYS A C 1
ATOM 691 O O . LYS A 1 90 ? 12.954 -0.764 -8.621 1.00 91.19 90 LYS A O 1
ATOM 696 N N . THR A 1 91 ? 11.992 0.244 -6.864 1.00 86.31 91 THR A N 1
ATOM 697 C CA . THR A 1 91 ? 12.314 1.621 -7.273 1.00 86.31 91 THR A CA 1
ATOM 698 C C . THR A 1 91 ? 13.016 2.345 -6.127 1.00 86.31 91 THR A C 1
ATOM 700 O O . THR A 1 91 ? 12.441 3.197 -5.451 1.00 86.31 91 THR A O 1
ATOM 703 N N . ASP A 1 92 ? 14.262 1.961 -5.869 1.00 79.69 92 ASP A N 1
ATOM 704 C CA . ASP A 1 92 ? 15.089 2.499 -4.782 1.00 79.69 92 ASP A CA 1
ATOM 705 C C . ASP A 1 92 ? 15.726 3.861 -5.092 1.00 79.69 92 ASP A C 1
ATOM 707 O O . ASP A 1 92 ? 16.208 4.537 -4.187 1.00 79.69 92 ASP A O 1
ATOM 711 N N . GLN A 1 93 ? 15.672 4.298 -6.350 1.00 78.00 93 GLN A N 1
ATOM 712 C CA . GLN A 1 93 ? 16.112 5.623 -6.776 1.00 78.00 93 GLN A CA 1
ATOM 713 C C . GLN A 1 93 ? 14.920 6.581 -6.915 1.00 78.00 93 GLN A C 1
ATOM 715 O O . GLN A 1 93 ? 13.870 6.230 -7.467 1.00 78.00 93 GLN A O 1
ATOM 720 N N . LEU A 1 94 ? 15.089 7.826 -6.455 1.00 74.44 94 LEU A N 1
ATOM 721 C CA . LEU A 1 94 ? 14.085 8.891 -6.601 1.00 74.44 94 LEU A CA 1
ATOM 722 C C . LEU A 1 94 ? 13.718 9.130 -8.073 1.00 74.44 94 LEU A C 1
ATOM 724 O O . LEU A 1 94 ? 12.541 9.219 -8.410 1.00 74.44 94 LEU A O 1
ATOM 728 N N . CYS A 1 95 ? 14.717 9.129 -8.956 1.00 77.62 95 CYS A N 1
ATOM 729 C CA . CYS A 1 95 ? 14.551 9.353 -10.393 1.00 77.62 95 CYS A CA 1
ATOM 730 C C . CYS A 1 95 ? 14.413 8.053 -11.203 1.00 77.62 95 CYS A C 1
ATOM 732 O O . CYS A 1 95 ? 14.700 8.047 -12.399 1.00 77.62 95 CYS A O 1
ATOM 734 N N . HIS A 1 96 ? 14.002 6.940 -10.581 1.00 80.81 96 HIS A N 1
ATOM 735 C CA . HIS A 1 96 ? 13.875 5.671 -11.298 1.00 80.81 96 HIS A CA 1
ATOM 736 C C . HIS A 1 96 ? 12.857 5.805 -12.456 1.00 80.81 96 HIS A C 1
ATOM 738 O O . HIS A 1 96 ? 11.698 6.142 -12.193 1.00 80.81 96 HIS A O 1
ATOM 744 N N . PRO A 1 97 ? 13.211 5.496 -13.722 1.00 85.19 97 PRO A N 1
ATOM 745 C CA . PRO A 1 97 ? 12.344 5.750 -14.883 1.00 85.19 97 PRO A CA 1
ATOM 746 C C . PRO A 1 97 ? 10.953 5.106 -14.789 1.00 85.19 97 PRO A C 1
ATOM 748 O O . PRO A 1 97 ? 9.961 5.643 -15.281 1.00 85.19 97 PRO A O 1
ATOM 751 N N . LEU A 1 98 ? 10.869 3.956 -14.114 1.00 89.56 98 LEU A N 1
ATOM 752 C CA . LEU A 1 98 ? 9.619 3.221 -13.916 1.00 89.56 98 LEU A CA 1
ATOM 753 C C . LEU A 1 98 ? 8.822 3.641 -12.675 1.00 89.56 98 LEU A C 1
ATOM 755 O O . LEU A 1 98 ? 7.716 3.138 -12.503 1.00 89.56 98 LEU A O 1
ATOM 759 N N . ARG A 1 99 ? 9.313 4.562 -11.832 1.00 89.38 99 ARG A N 1
ATOM 760 C CA . ARG A 1 99 ? 8.709 4.881 -10.522 1.00 89.38 99 ARG A CA 1
ATOM 761 C C . ARG A 1 99 ? 7.212 5.184 -10.591 1.00 89.38 99 ARG A C 1
ATOM 763 O O . ARG A 1 99 ? 6.461 4.724 -9.745 1.00 89.38 99 ARG A O 1
ATOM 770 N N . MET A 1 100 ? 6.772 5.869 -11.646 1.00 90.88 100 MET A N 1
ATOM 771 C CA . MET A 1 100 ? 5.366 6.244 -11.857 1.00 90.88 100 MET A CA 1
ATOM 772 C C . MET A 1 100 ? 4.675 5.476 -12.996 1.00 90.88 100 MET A C 1
ATOM 774 O O . MET A 1 100 ? 3.491 5.689 -13.242 1.00 90.88 100 MET A O 1
ATOM 778 N N . LYS A 1 101 ? 5.409 4.630 -13.733 1.00 92.88 101 LYS A N 1
ATOM 779 C CA . LYS A 1 101 ? 4.956 4.008 -14.996 1.00 92.88 101 LYS A CA 1
ATOM 780 C C . LYS A 1 101 ? 5.160 2.492 -15.048 1.00 92.88 101 LYS A C 1
ATOM 782 O O . LYS A 1 101 ? 4.924 1.879 -16.083 1.00 92.88 101 LYS A O 1
ATOM 787 N N . TRP A 1 102 ? 5.572 1.867 -13.950 1.00 94.62 102 TRP A N 1
ATOM 788 C CA . TRP A 1 102 ? 5.818 0.425 -13.855 1.00 94.62 102 TRP A CA 1
ATOM 789 C C . TRP A 1 102 ? 4.635 -0.424 -14.337 1.00 94.62 102 TRP A C 1
ATOM 791 O O . TRP A 1 102 ? 4.840 -1.411 -15.038 1.00 94.62 102 TRP A O 1
ATOM 801 N N . HIS A 1 103 ? 3.397 -0.006 -14.069 1.00 94.38 103 HIS A N 1
ATOM 802 C CA . HIS A 1 103 ? 2.213 -0.731 -14.532 1.00 94.38 103 HIS A CA 1
ATOM 803 C C . HIS A 1 103 ? 2.093 -0.753 -16.071 1.00 94.38 103 HIS A C 1
ATOM 805 O O . HIS A 1 103 ? 1.587 -1.715 -16.639 1.00 94.38 103 HIS A O 1
ATOM 811 N N . GLN A 1 104 ? 2.603 0.273 -16.768 1.00 94.69 104 GLN A N 1
ATOM 812 C CA . GLN A 1 104 ? 2.647 0.336 -18.239 1.00 94.69 104 GLN A CA 1
ATOM 813 C C . GLN A 1 104 ? 3.719 -0.599 -18.809 1.00 94.69 104 GLN A C 1
ATOM 815 O O . GLN A 1 104 ? 3.584 -1.090 -19.922 1.00 94.69 104 GLN A O 1
ATOM 820 N N . ALA A 1 105 ? 4.757 -0.888 -18.021 1.00 94.12 105 ALA A N 1
ATOM 821 C CA . ALA A 1 105 ? 5.785 -1.878 -18.334 1.00 94.12 105 ALA A CA 1
ATOM 822 C C . ALA A 1 105 ? 5.377 -3.318 -17.938 1.00 94.12 105 ALA A C 1
ATOM 824 O O . ALA A 1 105 ? 6.208 -4.229 -17.941 1.00 94.12 105 ALA A O 1
ATOM 825 N N . GLY A 1 106 ? 4.102 -3.536 -17.587 1.00 94.56 106 GLY A N 1
ATOM 826 C CA . GLY A 1 106 ? 3.543 -4.856 -17.290 1.00 94.56 106 GLY A CA 1
ATOM 827 C C . GLY A 1 106 ? 3.872 -5.392 -15.897 1.00 94.56 106 GLY A C 1
ATOM 828 O O . GLY A 1 106 ? 3.806 -6.601 -15.690 1.00 94.56 106 GLY A O 1
ATOM 829 N N . TYR A 1 107 ? 4.264 -4.529 -14.955 1.00 95.38 107 TYR A N 1
ATOM 830 C CA . TYR A 1 107 ? 4.424 -4.911 -13.551 1.00 95.38 107 TYR A CA 1
ATOM 831 C C . TYR A 1 107 ? 3.084 -4.838 -12.809 1.00 95.38 107 TYR A C 1
ATOM 833 O O . TYR A 1 107 ? 2.286 -3.926 -13.016 1.00 95.38 107 TYR A O 1
ATOM 841 N N . ASP A 1 108 ? 2.864 -5.789 -11.907 1.00 95.75 108 ASP A N 1
ATOM 842 C CA . ASP A 1 108 ? 1.681 -5.872 -11.046 1.00 95.75 108 ASP A CA 1
ATOM 843 C C . ASP A 1 108 ? 1.817 -5.026 -9.777 1.00 95.75 108 ASP A C 1
ATOM 845 O O . ASP A 1 108 ? 0.817 -4.579 -9.200 1.00 95.75 108 ASP A O 1
ATOM 849 N N . SER A 1 109 ? 3.062 -4.814 -9.345 1.00 95.31 109 SER A N 1
ATOM 850 C CA . SER A 1 109 ? 3.400 -4.010 -8.180 1.00 95.31 109 SER A CA 1
ATOM 851 C C . SER A 1 109 ? 4.729 -3.274 -8.338 1.00 95.31 109 SER A C 1
ATOM 853 O O . SER A 1 109 ? 5.627 -3.693 -9.076 1.00 95.31 109 SER A O 1
ATOM 855 N N . ALA A 1 110 ? 4.864 -2.177 -7.600 1.00 94.75 110 ALA A N 1
ATOM 856 C CA . ALA A 1 110 ? 6.133 -1.503 -7.363 1.00 94.75 110 ALA A CA 1
ATOM 857 C C . ALA A 1 110 ? 6.372 -1.334 -5.866 1.00 94.75 110 ALA A C 1
ATOM 859 O O . ALA A 1 110 ? 5.420 -1.325 -5.081 1.00 94.75 110 ALA A O 1
ATOM 860 N N . TRP A 1 111 ? 7.634 -1.191 -5.469 1.00 93.12 111 TRP A N 1
ATOM 861 C CA . TRP A 1 111 ? 7.975 -0.959 -4.071 1.00 93.12 111 TRP A CA 1
ATOM 862 C C . TRP A 1 111 ? 9.234 -0.116 -3.881 1.00 93.12 111 TRP A C 1
ATOM 864 O O . TRP A 1 111 ? 10.176 -0.174 -4.678 1.00 93.12 111 TRP A O 1
ATOM 874 N N . ILE A 1 112 ? 9.242 0.651 -2.794 1.00 90.69 112 ILE A N 1
ATOM 875 C CA . ILE A 1 112 ? 10.382 1.437 -2.318 1.00 90.69 112 ILE A CA 1
ATOM 876 C C . ILE A 1 112 ? 10.889 0.758 -1.039 1.00 90.69 112 ILE A C 1
ATOM 878 O O . ILE A 1 112 ? 10.083 0.546 -0.135 1.00 90.69 112 ILE A O 1
ATOM 882 N N . PRO A 1 113 ? 12.179 0.392 -0.925 1.00 88.88 113 PRO A N 1
ATOM 883 C CA . PRO A 1 113 ? 12.747 -0.059 0.344 1.00 88.88 113 PRO A CA 1
ATOM 884 C C . PRO A 1 113 ? 12.844 1.094 1.347 1.00 88.88 113 PRO A C 1
ATOM 886 O O . PRO A 1 113 ? 13.041 2.245 0.963 1.00 88.88 113 PRO A O 1
ATOM 889 N N . ALA A 1 114 ? 12.815 0.780 2.644 1.00 87.19 114 ALA A N 1
ATOM 890 C CA . ALA A 1 114 ? 13.252 1.743 3.648 1.00 87.19 114 ALA A CA 1
ATOM 891 C C . ALA A 1 114 ? 14.731 2.098 3.415 1.00 87.19 114 ALA A C 1
ATOM 893 O O . ALA A 1 114 ? 15.568 1.209 3.250 1.00 87.19 114 ALA A O 1
ATOM 894 N N . ASN A 1 115 ? 15.051 3.390 3.403 1.00 83.88 115 ASN A N 1
ATOM 895 C CA . ASN A 1 115 ? 16.414 3.873 3.224 1.00 83.88 115 ASN A CA 1
ATOM 896 C C . ASN A 1 115 ? 16.669 5.070 4.157 1.00 83.88 115 ASN A C 1
ATOM 898 O O . ASN A 1 115 ? 16.185 6.171 3.880 1.00 83.88 115 ASN A O 1
ATOM 902 N N . PRO A 1 116 ? 17.462 4.885 5.232 1.00 81.50 116 PRO A N 1
ATOM 903 C CA . PRO A 1 116 ? 17.771 5.952 6.182 1.00 81.50 116 PRO A CA 1
ATOM 904 C C . PRO A 1 116 ? 18.481 7.155 5.551 1.00 81.50 116 PRO A C 1
ATOM 906 O O . PRO A 1 116 ? 18.257 8.280 5.980 1.00 81.50 116 PRO A O 1
ATOM 909 N N . LEU A 1 117 ? 19.298 6.940 4.512 1.00 83.12 117 LEU A N 1
ATOM 910 C CA . LEU A 1 117 ? 20.074 8.005 3.865 1.00 83.12 117 LEU A CA 1
ATOM 911 C C . LEU A 1 117 ? 19.195 8.970 3.064 1.00 83.12 117 LEU A C 1
ATOM 913 O O . LEU A 1 117 ? 19.552 10.129 2.884 1.00 83.12 117 LEU A O 1
ATOM 917 N N . THR A 1 118 ? 18.053 8.491 2.570 1.00 77.31 118 THR A N 1
ATOM 918 C CA . THR A 1 118 ? 17.108 9.283 1.764 1.00 77.31 118 THR A CA 1
ATOM 919 C C . THR A 1 118 ? 15.804 9.574 2.503 1.00 77.31 118 THR A C 1
ATOM 921 O O . THR A 1 118 ? 14.893 10.158 1.921 1.00 77.31 118 THR A O 1
ATOM 924 N N . LEU A 1 119 ? 15.708 9.166 3.777 1.00 80.00 119 LEU A N 1
ATOM 925 C CA . LEU A 1 119 ? 14.493 9.217 4.599 1.00 80.00 119 LEU A CA 1
ATOM 926 C C . LEU A 1 119 ? 13.280 8.533 3.939 1.00 80.00 119 LEU A C 1
ATOM 928 O O . LEU A 1 119 ? 12.126 8.811 4.279 1.00 80.00 119 LEU A O 1
ATOM 932 N N . GLU A 1 120 ? 13.522 7.620 2.995 1.00 80.00 120 GLU A N 1
ATOM 933 C CA . GLU A 1 120 ? 12.460 6.838 2.377 1.00 80.00 120 GLU A CA 1
ATOM 934 C C . GLU A 1 120 ? 11.971 5.776 3.358 1.00 80.00 120 GLU A C 1
ATOM 936 O O . GLU A 1 120 ? 12.749 5.062 3.995 1.00 80.00 120 GLU A O 1
ATOM 941 N N . SER A 1 121 ? 10.651 5.661 3.465 1.00 84.56 121 SER A N 1
ATOM 942 C CA . SER A 1 121 ? 9.998 4.611 4.238 1.00 84.56 121 SER A CA 1
ATOM 943 C C . SER A 1 121 ? 9.450 3.554 3.294 1.00 84.56 121 SER A C 1
ATOM 945 O O . SER A 1 121 ? 8.895 3.899 2.251 1.00 84.56 121 SER A O 1
ATOM 947 N N . GLU A 1 122 ? 9.570 2.285 3.692 1.00 91.44 122 GLU A N 1
ATOM 948 C CA . GLU A 1 122 ? 9.096 1.140 2.908 1.00 91.44 122 GLU A CA 1
ATOM 949 C C . GLU A 1 122 ? 7.644 1.331 2.474 1.00 91.44 122 GLU A C 1
ATOM 951 O O . GLU A 1 122 ? 6.786 1.622 3.311 1.00 91.44 122 GLU A O 1
ATOM 956 N N . GLU A 1 123 ? 7.371 1.202 1.181 1.00 92.56 123 GLU A N 1
ATOM 957 C CA . GLU A 1 123 ? 6.020 1.324 0.644 1.00 92.56 123 GLU A CA 1
ATOM 958 C C . GLU A 1 123 ? 5.831 0.436 -0.585 1.00 92.56 123 GLU A C 1
ATOM 960 O O . GLU A 1 123 ? 6.652 0.449 -1.506 1.00 92.56 123 GLU A O 1
ATOM 965 N N . HIS A 1 124 ? 4.703 -0.269 -0.630 1.00 95.06 124 HIS A N 1
ATOM 966 C CA . HIS A 1 124 ? 4.249 -1.046 -1.776 1.00 95.06 124 HIS A CA 1
ATOM 967 C C . HIS A 1 124 ? 3.081 -0.348 -2.475 1.00 95.06 124 HIS A C 1
ATOM 969 O O . HIS A 1 124 ? 2.179 0.191 -1.831 1.00 95.06 124 HIS A O 1
ATOM 975 N N . CYS A 1 125 ? 3.054 -0.422 -3.804 1.00 96.69 125 CYS A N 1
ATOM 976 C CA . CYS A 1 125 ? 1.945 0.040 -4.629 1.00 96.69 125 CYS A CA 1
ATOM 977 C C . CYS A 1 125 ? 1.468 -1.095 -5.539 1.00 96.69 125 CYS A C 1
ATOM 979 O O . CYS A 1 125 ? 2.238 -1.617 -6.346 1.00 96.69 125 CYS A O 1
ATOM 981 N N . ILE A 1 126 ? 0.203 -1.487 -5.388 1.00 97.56 126 ILE A N 1
ATOM 982 C CA . ILE A 1 126 ? -0.423 -2.588 -6.130 1.00 97.56 126 ILE A CA 1
ATOM 983 C C . ILE A 1 126 ? -1.354 -2.016 -7.197 1.00 97.56 126 ILE A C 1
ATOM 985 O O . ILE A 1 126 ? -2.208 -1.179 -6.891 1.00 97.56 126 ILE A O 1
ATOM 989 N N . TRP A 1 127 ? -1.212 -2.469 -8.445 1.00 97.38 127 TRP A N 1
ATOM 990 C CA . TRP A 1 127 ? -1.981 -1.913 -9.564 1.00 97.38 127 TRP A CA 1
ATOM 991 C C . TRP A 1 127 ? -3.452 -2.319 -9.512 1.00 97.38 127 TRP A C 1
ATOM 993 O O . TRP A 1 127 ? -4.343 -1.477 -9.624 1.00 97.38 127 TRP A O 1
ATOM 1003 N N . ASP A 1 128 ? -3.691 -3.619 -9.335 1.00 97.25 128 ASP A N 1
ATOM 1004 C CA . ASP A 1 128 ? -5.019 -4.219 -9.357 1.00 97.25 128 ASP A CA 1
ATOM 1005 C C . ASP A 1 128 ? -5.505 -4.538 -7.931 1.00 97.25 128 ASP A C 1
ATOM 1007 O O . ASP A 1 128 ? -4.981 -5.465 -7.303 1.00 97.25 128 ASP A O 1
ATOM 1011 N N . PRO A 1 129 ? -6.541 -3.840 -7.424 1.00 97.56 129 PRO A N 1
ATOM 1012 C CA . PRO A 1 129 ? -7.164 -4.122 -6.131 1.00 97.56 129 PRO A CA 1
ATOM 1013 C C . PRO A 1 129 ? -7.563 -5.582 -5.909 1.00 97.56 129 PRO A C 1
ATOM 1015 O O . PRO A 1 129 ? -7.548 -6.047 -4.772 1.00 97.56 129 PRO A O 1
ATOM 1018 N N . ARG A 1 130 ? -7.883 -6.336 -6.970 1.00 97.06 130 ARG A N 1
ATOM 1019 C CA . ARG A 1 130 ? -8.287 -7.754 -6.880 1.00 97.06 130 ARG A CA 1
ATOM 1020 C C . ARG A 1 130 ? -7.155 -8.669 -6.399 1.00 97.06 130 ARG A C 1
ATOM 1022 O O . ARG A 1 130 ? -7.370 -9.845 -6.100 1.00 97.06 130 ARG A O 1
ATOM 1029 N N . ARG A 1 131 ? -5.929 -8.151 -6.323 1.00 96.19 131 ARG A N 1
ATOM 1030 C CA . ARG A 1 131 ? -4.769 -8.828 -5.729 1.00 96.19 131 ARG A CA 1
ATOM 1031 C C . ARG A 1 131 ? -4.727 -8.723 -4.203 1.00 96.19 131 ARG A C 1
ATOM 1033 O O . ARG A 1 131 ? -3.877 -9.372 -3.598 1.00 96.19 131 ARG A O 1
ATOM 1040 N N . ILE A 1 132 ? -5.626 -7.949 -3.596 1.00 97.56 132 ILE A N 1
ATOM 1041 C CA . ILE A 1 132 ? -5.658 -7.663 -2.162 1.00 97.56 132 ILE A CA 1
ATOM 1042 C C . ILE A 1 132 ? -6.910 -8.292 -1.555 1.00 97.56 132 ILE A C 1
ATOM 1044 O O . ILE A 1 132 ? -8.029 -8.039 -1.994 1.00 97.56 132 ILE A O 1
ATOM 1048 N N . THR A 1 133 ? -6.726 -9.109 -0.526 1.00 96.75 133 THR A N 1
ATOM 1049 C CA . THR A 1 133 ? -7.813 -9.666 0.286 1.00 96.75 133 THR A CA 1
ATOM 1050 C C . THR A 1 133 ? -7.718 -9.090 1.691 1.00 96.75 133 THR A C 1
ATOM 1052 O O . THR A 1 133 ? -6.664 -9.191 2.315 1.00 96.75 133 THR A O 1
ATOM 1055 N N . VAL A 1 134 ? -8.800 -8.495 2.194 1.00 97.69 134 VAL A N 1
ATOM 1056 C CA . VAL A 1 134 ? -8.873 -8.061 3.596 1.00 97.69 134 VAL A CA 1
ATOM 1057 C C . VAL A 1 134 ? -9.080 -9.290 4.475 1.00 97.69 134 VAL A C 1
ATOM 1059 O O . VAL A 1 134 ? -10.009 -10.056 4.238 1.00 97.69 134 VAL A O 1
ATOM 1062 N N . LEU A 1 135 ? -8.207 -9.480 5.463 1.00 95.69 135 LEU A N 1
ATOM 1063 C CA . LEU A 1 135 ? -8.292 -10.580 6.425 1.00 95.69 135 LEU A CA 1
ATOM 1064 C C . LEU A 1 135 ? -8.974 -10.141 7.723 1.00 95.69 135 LEU A C 1
ATOM 1066 O O . LEU A 1 135 ? -9.806 -10.867 8.255 1.00 95.69 135 LEU A O 1
ATOM 1070 N N . SER A 1 136 ? -8.627 -8.957 8.234 1.00 96.31 136 SER A N 1
ATOM 1071 C CA . SER A 1 136 ? -9.147 -8.450 9.508 1.00 96.31 136 SER A CA 1
ATOM 1072 C C . SER A 1 136 ? -9.101 -6.919 9.584 1.00 96.31 136 SER A C 1
ATOM 1074 O O . SER A 1 136 ? -8.355 -6.263 8.849 1.00 96.31 136 SER A O 1
ATOM 1076 N N . ILE A 1 137 ? -9.914 -6.357 10.485 1.00 96.44 137 ILE A N 1
ATOM 1077 C CA . ILE A 1 137 ? -9.839 -4.962 10.938 1.00 96.44 137 ILE A CA 1
ATOM 1078 C C . ILE A 1 137 ? -9.295 -4.981 12.365 1.00 96.44 137 ILE A C 1
ATOM 1080 O O . ILE A 1 137 ? -9.853 -5.658 13.226 1.00 96.44 137 ILE A O 1
ATOM 1084 N N . MET A 1 138 ? -8.237 -4.220 12.621 1.00 94.38 138 MET A N 1
ATOM 1085 C CA . MET A 1 138 ? -7.581 -4.127 13.922 1.00 94.38 138 MET A CA 1
ATOM 1086 C C . MET A 1 138 ? -7.627 -2.693 14.445 1.00 94.38 138 MET A C 1
ATOM 1088 O O . MET A 1 138 ? -7.461 -1.739 13.683 1.00 94.38 138 MET A O 1
ATOM 1092 N N . ILE A 1 139 ? -7.802 -2.545 15.756 1.00 89.81 139 ILE A N 1
ATOM 1093 C CA . ILE A 1 139 ? -7.591 -1.279 16.464 1.00 89.81 139 ILE A CA 1
ATOM 1094 C C . ILE A 1 139 ? -6.152 -1.306 16.991 1.00 89.81 139 ILE A C 1
ATOM 1096 O O . ILE A 1 139 ? -5.801 -2.271 17.675 1.00 89.81 139 ILE A O 1
ATOM 1100 N N . PRO A 1 140 ? -5.306 -0.306 16.685 1.00 79.94 140 PRO A N 1
ATOM 1101 C CA . PRO A 1 140 ? -3.937 -0.289 17.185 1.00 79.94 140 PRO A CA 1
ATOM 1102 C C . PRO A 1 140 ? -3.939 -0.305 18.722 1.00 79.94 140 PRO A C 1
ATOM 1104 O O . PRO A 1 140 ? -4.655 0.495 19.324 1.00 79.94 140 PRO A O 1
ATOM 1107 N N . PRO A 1 141 ? -3.165 -1.186 19.380 1.00 72.88 141 PRO A N 1
ATOM 1108 C CA . PRO A 1 141 ? -3.231 -1.356 20.834 1.00 72.88 141 PRO A CA 1
ATOM 1109 C C . PRO A 1 141 ? -2.856 -0.078 21.599 1.00 72.88 141 PRO A C 1
ATOM 1111 O O . PRO A 1 141 ? -3.441 0.220 22.629 1.00 72.88 141 PRO A O 1
ATOM 1114 N N . PHE A 1 142 ? -1.953 0.736 21.051 1.00 74.12 142 PHE A N 1
ATOM 1115 C CA . PHE A 1 142 ? -1.561 2.040 21.602 1.00 74.12 142 PHE A CA 1
ATOM 1116 C C . PHE A 1 142 ? -2.564 3.174 21.321 1.00 74.12 142 PHE A C 1
ATOM 1118 O O . PHE A 1 142 ? -2.319 4.310 21.709 1.00 74.12 142 PHE A O 1
ATOM 1125 N N . MET A 1 143 ? -3.678 2.883 20.645 1.00 66.38 143 MET A N 1
ATOM 1126 C CA . MET A 1 143 ? -4.819 3.795 20.478 1.00 66.38 143 MET A CA 1
ATOM 1127 C C . MET A 1 143 ? -6.032 3.359 21.311 1.00 66.38 143 MET A C 1
ATOM 1129 O O . MET A 1 143 ? -7.107 3.945 21.185 1.00 66.38 143 MET A O 1
ATOM 1133 N N . GLN A 1 144 ? -5.897 2.318 22.139 1.00 58.28 144 GLN A N 1
ATOM 1134 C CA . GLN A 1 144 ? -6.938 1.950 23.092 1.00 58.28 144 GLN A CA 1
ATOM 1135 C C . GLN A 1 144 ? -6.899 2.933 24.273 1.00 58.28 144 GLN A C 1
ATOM 1137 O O . GLN A 1 144 ? -5.805 3.276 24.731 1.00 58.28 144 GLN A O 1
ATOM 1142 N N . PRO A 1 145 ? -8.055 3.418 24.767 1.00 58.03 145 PRO A N 1
ATOM 1143 C CA . PRO A 1 145 ? -8.078 4.171 26.015 1.00 58.03 145 PRO A CA 1
ATOM 1144 C C . PRO A 1 145 ? -7.472 3.309 27.135 1.00 58.03 145 PRO A C 1
ATOM 1146 O O . PRO A 1 145 ? -7.560 2.079 27.050 1.00 58.03 145 PRO A O 1
ATOM 1149 N N . PRO A 1 146 ? -6.858 3.918 28.169 1.00 59.75 146 PRO A N 1
ATOM 1150 C CA . PRO A 1 146 ? -6.354 3.157 29.300 1.00 59.75 146 PRO A CA 1
ATOM 1151 C C . PRO A 1 146 ? -7.476 2.265 29.831 1.00 59.75 146 PRO A C 1
ATOM 1153 O O . PRO A 1 146 ? -8.571 2.749 30.118 1.00 59.75 146 PRO A O 1
ATOM 1156 N N . THR A 1 147 ? -7.221 0.962 29.920 1.00 64.12 147 THR A N 1
ATOM 1157 C CA . THR A 1 147 ? -8.108 0.047 30.637 1.00 64.12 147 THR A CA 1
ATOM 1158 C C . THR A 1 147 ? -8.165 0.526 32.082 1.00 64.12 147 THR A C 1
ATOM 1160 O O . THR A 1 147 ? -7.106 0.669 32.701 1.00 64.12 147 THR A O 1
ATOM 1163 N N . GLU A 1 148 ? -9.362 0.824 32.603 1.00 63.78 148 GLU A N 1
ATOM 1164 C CA . GLU A 1 148 ? -9.514 1.082 34.038 1.00 63.78 148 GLU A CA 1
ATOM 1165 C C . GLU A 1 148 ? -8.865 -0.078 34.809 1.00 63.78 148 GLU A C 1
ATOM 1167 O O . GLU A 1 148 ? -9.027 -1.232 34.400 1.00 63.78 148 GLU A O 1
ATOM 1172 N N . PRO A 1 149 ? -8.089 0.199 35.871 1.00 66.31 149 PRO A N 1
ATOM 1173 C CA . PRO A 1 149 ? -7.564 -0.869 36.703 1.00 66.31 149 PRO A CA 1
ATOM 1174 C C . PRO A 1 149 ? -8.741 -1.646 37.297 1.00 66.31 149 PRO A C 1
ATOM 1176 O O . PRO A 1 149 ? -9.699 -1.035 37.778 1.00 66.31 149 PRO A O 1
ATOM 1179 N N . ASP A 1 150 ? -8.662 -2.978 37.246 1.00 65.38 150 ASP A N 1
ATOM 1180 C CA . ASP A 1 150 ? -9.613 -3.860 37.922 1.00 65.38 150 ASP A CA 1
ATOM 1181 C C . ASP A 1 150 ? -9.741 -3.408 39.388 1.00 65.38 150 ASP A C 1
ATOM 1183 O O . ASP A 1 150 ? -8.740 -3.301 40.102 1.00 65.38 150 ASP A O 1
ATOM 1187 N N . LYS A 1 151 ? -10.967 -3.050 39.787 1.00 50.78 151 LYS A N 1
ATOM 1188 C CA . LYS A 1 151 ? -11.314 -2.638 41.154 1.00 50.78 151 LYS A CA 1
ATOM 1189 C C . LYS A 1 151 ? -11.196 -3.787 42.145 1.00 50.78 151 LYS A C 1
ATOM 1191 O O . LYS A 1 151 ? -11.594 -4.915 41.778 1.00 50.78 151 LYS A O 1
#

Organism: NCBI:txid363190

InterPro domains:
  IPR012317 Poly(ADP-ribose) polymerase, catalytic domain [PF00644] (19-90)

Radius of gyration: 16.41 Å; chains: 1; bounding box: 38×37×60 Å

Secondary structure (DSSP, 8-state):
-PPPP--------S----TT-EEEEEEEEEHHHHHHHHHH-PPPBS-STTSSBEEEBS-HHHHHHHHS-TT--S-EEEEEEEEE--SEEE--STT-TTTTTGGGGT-SEEEE--BTTTTBPPEEEES-GGGEEEEEEE--GGGSPPPPPP-